Protein AF-A0A1I5ABM1-F1 (afdb_monomer_lite)

Foldseek 3Di:
DVVVVVVVVVVVVVVVVVCVVPPPPPPDPDPPDDDLVVVQVVLVVCCVPVQVVCCVPQNGADDDFDDDPVVVVVLVVQLVVVLVVVVQDAKDWDKDWDFDPVVVPRHIWIKIFIFGHDDDVVRPPDDTHTDPVRDIDTDTDADVVGDRSDPPCPPPPPPPPDD

Structure (mmCIF, N/CA/C/O backbone):
data_AF-A0A1I5ABM1-F1
#
_entry.id   AF-A0A1I5ABM1-F1
#
loop_
_atom_site.group_PDB
_atom_site.id
_atom_site.type_symbol
_atom_site.label_atom_id
_atom_site.label_alt_id
_atom_site.label_comp_id
_atom_site.label_asym_id
_atom_site.label_entity_id
_atom_site.label_seq_id
_atom_site.pdbx_PDB_ins_code
_atom_site.Cartn_x
_atom_site.Cartn_y
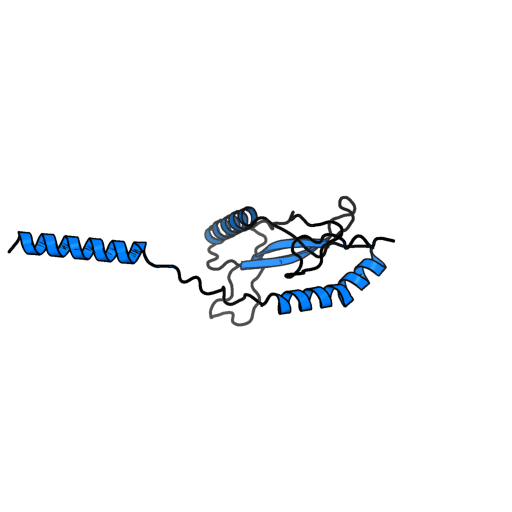_atom_site.Cartn_z
_atom_site.occupancy
_atom_site.B_iso_or_equiv
_atom_site.auth_seq_id
_atom_site.auth_comp_id
_atom_site.auth_asym_id
_atom_site.auth_atom_id
_atom_site.pdbx_PDB_model_num
ATOM 1 N N . MET A 1 1 ? -23.223 37.640 47.414 1.00 61.19 1 MET A N 1
ATOM 2 C CA . MET A 1 1 ? -22.656 36.268 47.327 1.00 61.19 1 MET A CA 1
ATOM 3 C C . MET A 1 1 ? -23.179 35.443 46.146 1.00 61.19 1 MET A C 1
ATOM 5 O O . MET A 1 1 ? -22.358 34.995 45.361 1.00 61.19 1 MET A O 1
ATOM 9 N N . LYS A 1 2 ? -24.499 35.264 45.950 1.00 57.44 2 LYS A N 1
ATOM 10 C CA . LYS A 1 2 ? -25.049 34.398 44.876 1.00 57.44 2 LYS A CA 1
ATOM 11 C C . LYS A 1 2 ? -24.647 34.790 43.438 1.00 57.44 2 LYS A C 1
ATOM 13 O O . LYS A 1 2 ? -24.420 33.905 42.622 1.00 57.44 2 LYS A O 1
ATOM 18 N N . ASN A 1 3 ? -24.506 36.084 43.137 1.00 60.12 3 ASN A N 1
ATOM 19 C CA . ASN A 1 3 ? -24.121 36.551 41.794 1.00 60.12 3 ASN A CA 1
ATOM 20 C C . ASN A 1 3 ? -22.628 36.334 41.491 1.00 60.12 3 ASN A C 1
ATOM 22 O O . ASN A 1 3 ? -22.285 36.004 40.363 1.00 60.12 3 ASN A O 1
ATOM 26 N N . HIS A 1 4 ? -21.752 36.415 42.499 1.00 60.97 4 HIS A N 1
ATOM 27 C CA . HIS A 1 4 ? -20.322 36.122 42.336 1.00 60.97 4 HIS A CA 1
ATOM 28 C C . HIS A 1 4 ? -20.064 34.639 42.049 1.00 60.97 4 HIS A C 1
ATOM 30 O O . HIS A 1 4 ? -19.219 34.317 41.222 1.00 60.97 4 HIS A O 1
ATOM 36 N N . LEU A 1 5 ? -20.838 33.738 42.664 1.00 60.00 5 LEU A N 1
ATOM 37 C CA . LEU A 1 5 ? -20.705 32.297 42.437 1.00 60.00 5 LEU A CA 1
ATOM 38 C C . LEU A 1 5 ? -21.164 31.879 41.024 1.00 60.00 5 LEU A C 1
ATOM 40 O O . LEU A 1 5 ? -20.565 30.993 40.423 1.00 60.00 5 LEU A O 1
ATOM 44 N N . LYS A 1 6 ? -22.179 32.556 40.461 1.00 61.88 6 LYS A N 1
ATOM 45 C CA . LYS A 1 6 ? -22.636 32.339 39.074 1.00 61.88 6 LYS A CA 1
ATOM 46 C C . LYS A 1 6 ? -21.627 32.835 38.034 1.00 61.88 6 LYS A C 1
ATOM 48 O O . LYS A 1 6 ? -21.390 32.145 37.050 1.00 61.88 6 LYS A O 1
ATOM 53 N N . ILE A 1 7 ? -21.027 34.006 38.264 1.00 65.81 7 ILE A N 1
ATOM 54 C CA . ILE A 1 7 ? -20.007 34.574 37.366 1.00 65.81 7 ILE A CA 1
ATOM 55 C C . ILE A 1 7 ? -18.745 33.700 37.370 1.00 65.81 7 ILE A C 1
ATOM 57 O O . ILE A 1 7 ? -18.193 33.423 36.310 1.00 65.81 7 ILE A O 1
ATOM 61 N N . LEU A 1 8 ? -18.33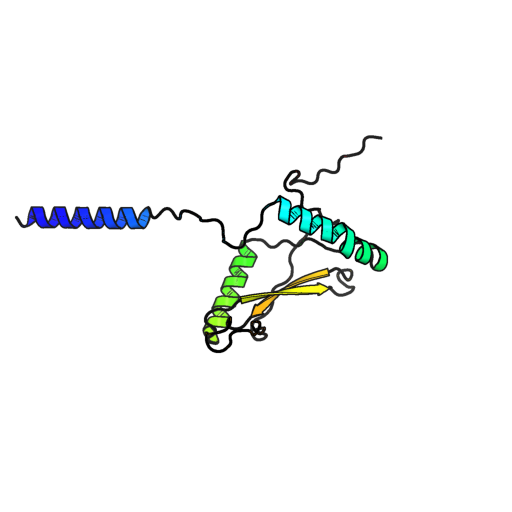9 33.194 38.541 1.00 65.31 8 LEU A N 1
ATOM 62 C CA . LEU A 1 8 ? -17.204 32.279 38.657 1.00 65.31 8 LEU A CA 1
ATOM 63 C C . LEU A 1 8 ? -17.466 30.946 37.935 1.00 65.31 8 LEU A C 1
ATOM 65 O O . LEU A 1 8 ? -16.600 30.465 37.214 1.00 65.31 8 LEU A O 1
ATOM 69 N N . GLY A 1 9 ? -18.672 30.380 38.064 1.00 68.19 9 GLY A N 1
ATOM 70 C CA . GLY A 1 9 ? -19.049 29.154 37.351 1.00 68.19 9 GLY A CA 1
ATOM 71 C C . GLY A 1 9 ? -19.055 29.309 35.825 1.00 68.19 9 GLY A C 1
ATOM 72 O O . GLY A 1 9 ? -18.588 28.417 35.122 1.00 68.19 9 GLY A O 1
ATOM 73 N N . LEU A 1 10 ? -19.522 30.452 35.310 1.00 72.25 10 LEU A N 1
ATOM 74 C CA . LEU A 1 10 ? -19.526 30.731 33.870 1.00 72.25 10 LEU A CA 1
ATOM 75 C C . LEU A 1 10 ? -18.099 30.870 33.313 1.00 72.25 10 LEU A C 1
ATOM 77 O O . LEU A 1 10 ? -17.809 30.310 32.261 1.00 72.25 10 LEU A O 1
ATOM 81 N N . LEU A 1 11 ? -17.202 31.534 34.052 1.00 72.25 11 LEU A N 1
ATOM 82 C CA . LEU A 1 11 ? -15.795 31.702 33.670 1.00 72.25 11 LEU A CA 1
ATOM 83 C C . LEU A 1 11 ? -15.052 30.354 33.584 1.00 72.25 11 LEU A C 1
ATOM 85 O O . LEU A 1 11 ? -14.268 30.130 32.664 1.00 72.25 11 LEU A O 1
ATOM 89 N N . VAL A 1 12 ? -15.320 29.434 34.516 1.00 74.75 12 VAL A N 1
ATOM 90 C CA . VAL A 1 12 ? -14.705 28.094 34.532 1.00 74.75 12 VAL A CA 1
ATOM 91 C C . VAL A 1 12 ? -15.168 27.257 33.335 1.00 74.75 12 VAL A C 1
ATOM 93 O O . VAL A 1 12 ? -14.351 26.592 32.703 1.00 74.75 12 VAL A O 1
ATOM 96 N N . ILE A 1 13 ? -16.455 27.328 32.975 1.00 76.00 13 ILE A N 1
ATOM 97 C CA . ILE A 1 13 ? -17.011 26.606 31.820 1.00 76.00 13 ILE A CA 1
ATOM 98 C C . ILE A 1 13 ? -16.452 27.156 30.503 1.00 76.00 13 ILE A C 1
ATOM 100 O O . ILE A 1 13 ? -16.095 26.373 29.625 1.00 76.00 13 ILE A O 1
ATOM 104 N N . THR A 1 14 ? -16.322 28.480 30.360 1.00 71.00 14 THR A N 1
ATOM 105 C CA . THR A 1 14 ? -15.743 29.073 29.146 1.00 71.00 14 THR A CA 1
ATOM 106 C C . THR A 1 14 ? -14.266 28.735 29.000 1.00 71.00 14 THR A C 1
ATOM 108 O O . THR A 1 14 ? -13.841 28.424 27.896 1.00 71.00 14 THR A O 1
ATOM 111 N N . VAL A 1 15 ? -13.494 28.720 30.093 1.00 73.81 15 VAL A N 1
ATOM 112 C CA . VAL A 1 15 ? -12.085 28.289 30.061 1.00 73.81 15 VAL A CA 1
ATOM 113 C C . VAL A 1 15 ? -11.980 26.803 29.704 1.00 73.81 15 VAL A C 1
ATOM 115 O O . VAL A 1 15 ? -11.189 26.455 28.837 1.00 73.81 15 VAL A O 1
ATOM 118 N N . ALA A 1 16 ? -12.819 25.936 30.282 1.00 72.50 16 ALA A N 1
ATOM 119 C CA . ALA A 1 16 ? -12.818 24.505 29.967 1.00 72.50 16 ALA A CA 1
ATOM 120 C C . ALA A 1 16 ? -13.205 24.216 28.505 1.00 72.50 16 ALA A C 1
ATOM 122 O O . ALA A 1 16 ? -12.552 23.403 27.856 1.00 72.50 16 ALA A O 1
ATOM 123 N N . LEU A 1 17 ? -14.214 24.910 27.963 1.00 70.75 17 LEU A N 1
ATOM 124 C CA . LEU A 1 17 ? -14.595 24.818 26.549 1.00 70.75 17 LEU A CA 1
ATOM 125 C C . LEU A 1 17 ? -13.492 25.355 25.633 1.00 70.75 17 LEU A C 1
ATOM 127 O O . LEU A 1 17 ? -13.205 24.739 24.615 1.00 70.75 17 LEU A O 1
ATOM 131 N N . PHE A 1 18 ? -12.834 26.454 26.007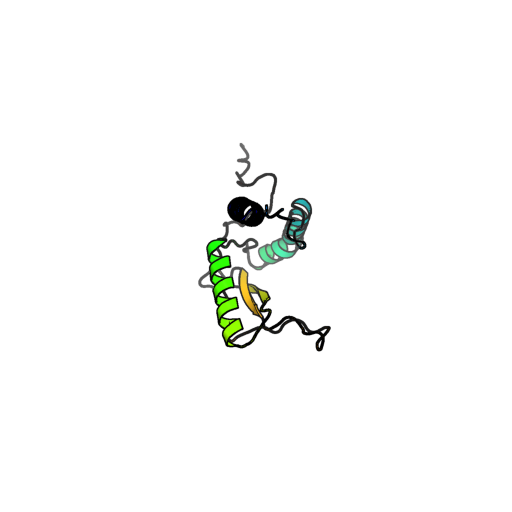 1.00 68.00 18 PHE A N 1
ATOM 132 C CA . PHE A 1 18 ? -11.729 27.023 25.236 1.00 68.00 18 PHE A CA 1
ATOM 133 C C . PHE A 1 18 ? -10.497 26.103 25.234 1.00 68.00 18 PHE A C 1
ATOM 135 O O . PHE A 1 18 ? -9.844 25.967 24.206 1.00 68.00 18 PHE A O 1
ATOM 142 N N . SER A 1 19 ? -10.205 25.411 26.342 1.00 64.75 19 SER A N 1
ATOM 143 C CA . SER A 1 19 ? -9.153 24.385 26.407 1.00 64.75 19 SER A CA 1
ATOM 144 C C . SER A 1 19 ? -9.505 23.112 25.633 1.00 64.75 19 SER A C 1
ATOM 146 O O . SER A 1 19 ? -8.611 22.473 25.089 1.00 64.75 19 SER A O 1
ATOM 148 N N . PHE A 1 20 ? -10.788 22.740 25.562 1.00 65.12 20 PHE A N 1
ATOM 149 C CA . PHE A 1 20 ? -11.244 21.603 24.755 1.00 65.12 20 PHE A CA 1
ATOM 150 C C . PHE A 1 20 ? -11.226 21.923 23.252 1.00 65.12 20 PHE A C 1
ATOM 152 O O . PHE A 1 20 ? -10.863 21.066 22.453 1.00 65.12 20 PHE A O 1
ATOM 159 N N . LEU A 1 21 ? -11.580 23.158 22.877 1.00 62.97 21 LEU A N 1
ATOM 160 C CA . LEU A 1 21 ? -11.561 23.653 21.496 1.00 62.97 21 LEU A CA 1
ATOM 161 C C . LEU A 1 21 ? -10.137 23.909 20.979 1.00 62.97 21 LEU A C 1
ATOM 163 O O . LEU A 1 21 ? -9.892 23.724 19.795 1.00 62.97 21 LEU A O 1
ATOM 167 N N . ASN A 1 22 ? -9.204 24.285 21.861 1.00 60.31 22 ASN A N 1
ATOM 168 C CA . ASN A 1 22 ? -7.796 24.534 21.528 1.00 60.31 22 ASN A CA 1
ATOM 169 C C . ASN A 1 22 ? -6.867 23.404 21.974 1.00 60.31 22 ASN A C 1
ATOM 171 O O . ASN A 1 22 ? -5.691 23.644 22.261 1.00 60.31 22 ASN A O 1
ATOM 175 N N . LYS A 1 23 ? -7.362 22.165 22.053 1.00 58.38 23 LYS A N 1
ATOM 176 C CA . LYS A 1 23 ? -6.452 21.025 22.071 1.00 58.38 23 LYS A CA 1
ATOM 177 C C . LYS A 1 23 ? -5.818 20.954 20.684 1.00 58.38 23 LYS A C 1
ATOM 179 O O . LYS A 1 23 ? -6.334 20.273 19.807 1.00 58.38 23 LYS A O 1
ATOM 184 N N . GLU A 1 24 ? -4.750 21.723 20.484 1.00 51.94 24 GLU A N 1
ATOM 185 C CA . GLU A 1 24 ? -3.877 21.566 19.332 1.00 51.94 24 GLU A CA 1
ATOM 186 C C . GLU A 1 24 ? -3.437 20.108 19.323 1.00 51.94 24 GLU A C 1
ATOM 188 O O . GLU A 1 24 ? -2.758 19.633 20.242 1.00 51.94 24 GLU A O 1
ATOM 193 N N . ASP A 1 25 ? -3.908 19.385 18.312 1.00 55.31 25 ASP A N 1
ATOM 194 C CA . ASP A 1 25 ? -3.403 18.069 17.991 1.00 55.31 25 ASP A CA 1
ATOM 195 C C . ASP A 1 25 ? -1.975 18.299 17.518 1.00 55.31 25 ASP A C 1
ATOM 197 O O . ASP A 1 25 ? -1.711 18.671 16.372 1.00 55.31 25 ASP A O 1
ATOM 201 N N . LYS A 1 26 ? -1.043 18.226 18.467 1.00 51.00 26 LYS A N 1
ATOM 202 C CA . LYS A 1 26 ? 0.379 18.212 18.183 1.00 51.00 26 LYS A CA 1
ATOM 203 C C . LYS A 1 26 ? 0.578 16.921 17.404 1.00 51.00 26 LYS A C 1
ATOM 205 O O . LYS A 1 26 ? 0.740 15.872 18.010 1.00 51.00 26 LYS A O 1
ATOM 210 N N . SER A 1 27 ? 0.432 17.010 16.083 1.00 54.28 27 SER A N 1
ATOM 211 C CA . SER A 1 27 ? 0.516 15.897 15.147 1.00 54.28 27 SER A CA 1
ATOM 212 C C . SER A 1 27 ? 1.902 15.279 15.280 1.00 54.28 27 SER A C 1
ATOM 214 O O . SER A 1 27 ? 2.846 15.658 14.587 1.00 54.28 27 SER A O 1
ATOM 216 N N . GLU A 1 28 ? 2.044 14.356 16.222 1.00 73.50 28 GLU A N 1
ATOM 217 C CA . GLU A 1 28 ? 3.209 13.507 16.329 1.00 73.50 28 GLU A CA 1
ATOM 218 C C . GLU A 1 28 ? 3.203 12.627 15.082 1.00 73.50 28 GLU A C 1
ATOM 220 O O . GLU A 1 28 ? 2.209 11.963 14.778 1.00 73.50 28 GLU A O 1
ATOM 225 N N . LEU A 1 29 ? 4.295 12.691 14.314 1.00 78.69 29 LEU A N 1
ATOM 226 C CA . LEU A 1 29 ? 4.508 11.856 13.135 1.00 78.69 29 LEU A CA 1
ATOM 227 C C . LEU A 1 29 ? 4.075 10.413 13.441 1.00 78.69 29 LEU A C 1
ATOM 229 O O . LEU A 1 29 ? 4.473 9.881 14.486 1.00 78.69 29 LEU A O 1
ATOM 233 N N . PRO A 1 30 ? 3.286 9.759 12.566 1.00 87.12 30 PRO A N 1
ATOM 234 C CA . PRO A 1 30 ? 2.876 8.387 12.815 1.00 87.12 30 PRO A CA 1
ATOM 235 C C . PRO A 1 30 ? 4.106 7.510 13.059 1.00 87.12 30 PRO A C 1
ATOM 237 O O . PRO A 1 30 ? 5.044 7.501 12.270 1.00 87.12 30 PRO A O 1
ATOM 240 N N . SER A 1 31 ? 4.101 6.727 14.136 1.00 86.06 31 SER A N 1
ATOM 241 C CA . SER A 1 31 ? 5.294 6.012 14.624 1.00 86.06 31 SER A CA 1
ATOM 242 C C . SER A 1 31 ? 5.917 5.005 13.645 1.00 86.06 31 SER A C 1
ATOM 244 O O . SER A 1 31 ? 7.001 4.489 13.902 1.00 86.06 31 SER A O 1
ATOM 246 N N . LYS A 1 32 ? 5.232 4.700 12.538 1.00 87.50 32 LYS A N 1
ATOM 247 C CA . LYS A 1 32 ? 5.669 3.766 11.492 1.00 87.50 32 LYS A CA 1
ATOM 248 C C . LYS A 1 32 ? 6.097 4.452 10.186 1.00 87.50 32 LYS A C 1
ATOM 250 O O . LYS A 1 32 ? 6.260 3.760 9.185 1.00 87.50 32 LYS A O 1
ATOM 255 N N . THR A 1 33 ? 6.253 5.776 10.160 1.00 91.12 33 THR A N 1
ATOM 256 C CA . THR A 1 33 ? 6.809 6.480 8.992 1.00 91.12 33 THR A CA 1
ATOM 257 C C . THR A 1 33 ? 8.311 6.228 8.852 1.00 91.12 33 THR A C 1
ATOM 259 O O . THR A 1 33 ? 9.022 6.150 9.853 1.00 91.12 33 THR A O 1
ATOM 262 N N . ILE A 1 34 ? 8.799 6.158 7.613 1.00 92.50 34 ILE A N 1
ATOM 263 C CA . ILE A 1 34 ? 10.230 6.120 7.267 1.00 92.50 34 ILE A CA 1
ATOM 264 C C . ILE A 1 34 ? 10.654 7.448 6.627 1.00 92.50 34 ILE A C 1
ATOM 266 O O . ILE A 1 34 ? 9.797 8.227 6.211 1.00 92.50 34 ILE A O 1
ATOM 270 N N . THR A 1 35 ? 11.961 7.714 6.543 1.00 93.31 35 THR A N 1
ATOM 271 C CA . THR A 1 35 ? 12.469 8.906 5.845 1.00 93.31 35 THR A CA 1
ATOM 272 C C . THR A 1 35 ? 12.354 8.755 4.326 1.00 93.31 35 THR A C 1
ATOM 274 O O . THR A 1 35 ? 12.250 7.641 3.802 1.00 93.31 35 THR A O 1
ATOM 277 N N . HIS A 1 36 ? 12.404 9.879 3.611 1.00 92.75 36 HIS A N 1
ATOM 278 C CA . HIS A 1 36 ? 12.387 9.895 2.149 1.00 92.75 36 HIS A CA 1
ATOM 279 C C . HIS A 1 36 ? 13.591 9.156 1.547 1.00 92.75 36 HIS A C 1
ATOM 281 O O . HIS A 1 36 ? 13.435 8.420 0.576 1.00 92.75 36 HIS A O 1
ATOM 287 N N . GLU A 1 37 ? 14.772 9.280 2.153 1.00 92.81 37 GLU A N 1
ATOM 288 C CA . GLU A 1 37 ? 15.996 8.596 1.725 1.00 92.81 37 GLU A CA 1
ATOM 289 C C . GLU A 1 37 ? 15.852 7.080 1.874 1.00 92.81 37 GLU A C 1
ATOM 291 O O . GLU A 1 37 ? 16.135 6.335 0.940 1.00 92.81 37 GLU A O 1
ATOM 296 N N . ALA A 1 38 ? 15.319 6.615 3.011 1.00 94.31 38 ALA A N 1
ATOM 297 C CA . ALA A 1 38 ? 15.074 5.194 3.230 1.00 94.31 38 ALA A CA 1
ATOM 298 C C . ALA A 1 38 ? 14.064 4.627 2.217 1.00 94.31 38 ALA A C 1
ATOM 300 O O . ALA A 1 38 ? 14.256 3.519 1.713 1.00 94.31 38 ALA A O 1
ATOM 301 N N . ALA A 1 39 ? 13.009 5.385 1.894 1.00 95.12 39 ALA A N 1
ATOM 302 C CA . ALA A 1 39 ? 12.036 5.004 0.871 1.00 95.12 39 ALA A CA 1
ATOM 303 C C . ALA A 1 39 ? 12.675 4.929 -0.527 1.00 95.12 39 ALA A C 1
ATOM 305 O O . ALA A 1 39 ? 12.469 3.941 -1.236 1.00 95.12 39 ALA A O 1
ATOM 306 N N . LYS A 1 40 ? 13.497 5.921 -0.893 1.00 94.69 40 LYS A N 1
ATOM 307 C CA . LYS A 1 40 ? 14.242 5.937 -2.156 1.00 94.69 40 LYS A CA 1
ATOM 308 C C . LYS A 1 40 ? 15.173 4.734 -2.279 1.00 94.69 40 LYS A C 1
ATOM 310 O O . LYS A 1 40 ? 15.063 3.995 -3.248 1.00 94.69 40 LYS A O 1
ATOM 315 N N . GLU A 1 41 ? 16.009 4.462 -1.278 1.00 96.38 41 GLU A N 1
ATOM 316 C CA . GLU A 1 41 ? 16.916 3.310 -1.320 1.00 96.38 41 GLU A CA 1
ATOM 317 C C . GLU A 1 41 ? 16.170 1.970 -1.429 1.00 96.38 41 GLU A C 1
ATOM 319 O O . GLU A 1 41 ? 16.645 1.032 -2.070 1.00 96.38 41 GLU A O 1
ATOM 324 N N . MET A 1 42 ? 15.007 1.838 -0.779 1.00 97.38 42 MET A N 1
ATOM 325 C CA . MET A 1 42 ? 14.167 0.645 -0.919 1.00 97.38 42 MET A CA 1
ATOM 326 C C . MET A 1 42 ? 13.641 0.489 -2.346 1.00 97.38 42 MET A C 1
ATOM 328 O O . MET A 1 42 ? 13.617 -0.633 -2.860 1.00 97.38 42 MET A O 1
ATOM 332 N N . GLN A 1 43 ? 13.239 1.592 -2.977 1.00 96.06 43 GLN A N 1
ATOM 333 C CA . GLN A 1 43 ? 12.727 1.596 -4.339 1.00 96.06 43 GLN A CA 1
ATOM 334 C C . GLN A 1 43 ? 13.841 1.329 -5.354 1.00 96.06 43 GLN A C 1
ATOM 336 O O . GLN A 1 43 ? 13.676 0.433 -6.177 1.00 96.06 43 GLN A O 1
ATOM 341 N N . ASP A 1 44 ? 14.995 1.985 -5.225 1.00 96.19 44 ASP A N 1
ATOM 342 C CA . ASP A 1 44 ? 16.181 1.746 -6.057 1.00 96.19 44 ASP A CA 1
ATOM 343 C C . ASP A 1 44 ? 16.582 0.262 -6.003 1.00 96.19 44 ASP A C 1
ATOM 345 O O . ASP A 1 44 ? 16.660 -0.407 -7.034 1.00 96.19 44 ASP A O 1
ATOM 349 N N . ARG A 1 45 ? 16.670 -0.322 -4.796 1.00 98.00 45 ARG A N 1
ATOM 350 C CA . ARG A 1 45 ? 16.948 -1.758 -4.632 1.00 98.00 45 ARG A CA 1
ATOM 351 C C . ARG A 1 45 ? 15.904 -2.645 -5.305 1.00 98.00 45 ARG A C 1
ATOM 353 O O . ARG A 1 45 ? 16.262 -3.690 -5.844 1.00 98.00 45 ARG A O 1
ATOM 360 N N . TYR A 1 46 ? 14.617 -2.293 -5.262 1.00 97.12 46 TYR A N 1
ATOM 361 C CA . TYR A 1 46 ? 13.582 -3.050 -5.974 1.00 97.12 46 TYR A CA 1
ATOM 362 C C . TYR A 1 46 ? 13.791 -2.980 -7.491 1.00 97.12 46 TYR A C 1
ATOM 364 O O . TYR A 1 46 ? 13.636 -3.993 -8.174 1.00 97.12 46 TYR A O 1
ATOM 372 N N . VAL A 1 47 ? 14.175 -1.814 -8.008 1.00 95.88 47 VAL A N 1
ATOM 373 C CA . VAL A 1 47 ? 14.390 -1.574 -9.438 1.00 95.88 47 VAL A CA 1
ATOM 374 C C . VAL A 1 47 ? 15.562 -2.382 -9.970 1.00 95.88 47 VAL A C 1
ATOM 376 O O . VAL A 1 47 ? 15.392 -3.157 -10.907 1.00 95.88 47 VAL A O 1
ATOM 379 N N . GLU A 1 48 ? 16.704 -2.274 -9.298 1.00 96.75 48 GLU A N 1
ATOM 380 C CA . GLU A 1 48 ? 17.971 -2.935 -9.638 1.00 96.75 48 GLU A CA 1
ATOM 381 C C . GLU A 1 48 ? 17.945 -4.458 -9.461 1.00 96.75 48 GLU A C 1
ATOM 383 O O . GLU A 1 48 ? 18.929 -5.139 -9.725 1.00 96.75 48 GLU A O 1
ATOM 388 N N . THR A 1 49 ? 16.857 -5.024 -8.929 1.00 96.88 49 THR A N 1
ATOM 389 C CA . THR A 1 49 ? 16.803 -6.466 -8.675 1.00 96.88 49 THR A CA 1
ATOM 390 C C . THR A 1 49 ? 15.512 -7.112 -9.147 1.00 96.88 49 THR A C 1
ATOM 392 O O . THR A 1 49 ? 15.547 -8.037 -9.949 1.00 96.88 49 THR A O 1
ATOM 395 N N . ARG A 1 50 ? 14.349 -6.676 -8.656 1.00 96.25 50 ARG A N 1
ATOM 396 C CA . ARG A 1 50 ? 13.061 -7.321 -8.954 1.00 96.25 50 ARG A CA 1
ATOM 397 C C . ARG A 1 50 ? 12.539 -6.826 -10.293 1.00 96.25 50 ARG A C 1
ATOM 399 O O . ARG A 1 50 ? 12.200 -7.641 -11.145 1.00 96.25 50 ARG A O 1
ATOM 406 N N . TYR A 1 51 ? 12.507 -5.509 -10.480 1.00 95.69 51 TYR A N 1
ATOM 407 C CA . TYR A 1 51 ? 11.969 -4.904 -11.693 1.00 95.69 51 TYR A CA 1
ATOM 408 C C . TYR A 1 51 ? 12.796 -5.254 -12.931 1.00 95.69 51 TYR A C 1
ATOM 410 O O . TYR A 1 51 ? 12.212 -5.563 -13.964 1.00 95.69 51 TYR A O 1
ATOM 418 N N . GLU A 1 52 ? 14.128 -5.262 -12.828 1.00 95.06 52 GLU A N 1
ATOM 419 C CA . GLU A 1 52 ? 15.010 -5.668 -13.929 1.00 95.06 52 GLU A CA 1
ATOM 420 C C . GLU A 1 52 ? 14.735 -7.112 -14.374 1.00 95.06 52 GLU A C 1
ATOM 422 O O . GLU A 1 52 ? 14.509 -7.365 -15.558 1.00 95.06 52 GLU A O 1
ATOM 427 N N . ILE A 1 53 ? 14.657 -8.055 -13.425 1.00 97.19 53 ILE A N 1
ATOM 428 C CA . ILE A 1 53 ? 14.351 -9.460 -13.724 1.00 97.19 53 ILE A CA 1
ATOM 429 C C . ILE A 1 53 ? 12.965 -9.584 -14.361 1.00 97.19 53 ILE A C 1
ATOM 431 O O . ILE A 1 53 ? 12.847 -10.193 -15.423 1.00 97.19 53 ILE A O 1
ATOM 435 N N . ILE A 1 54 ? 11.932 -8.987 -13.759 1.00 95.19 54 ILE A N 1
ATOM 436 C CA . ILE A 1 54 ? 10.561 -9.025 -14.293 1.00 95.19 54 ILE A CA 1
ATOM 437 C C . ILE A 1 54 ? 10.531 -8.447 -15.709 1.00 95.19 54 ILE A C 1
ATOM 439 O O . ILE A 1 54 ? 10.040 -9.104 -16.624 1.00 95.19 54 ILE A O 1
ATOM 443 N N . THR A 1 55 ? 11.139 -7.278 -15.910 1.00 93.88 55 THR A N 1
ATOM 444 C CA . THR A 1 55 ? 11.189 -6.604 -17.211 1.00 93.88 55 THR A CA 1
ATOM 445 C C . THR A 1 55 ? 11.895 -7.452 -18.262 1.00 93.88 55 THR A C 1
ATOM 447 O O . THR A 1 55 ? 11.418 -7.547 -19.390 1.00 93.88 55 THR A O 1
ATOM 450 N N . SER A 1 56 ? 12.990 -8.123 -17.894 1.00 95.56 56 SER A N 1
ATOM 451 C CA . SER A 1 56 ? 13.736 -8.991 -18.811 1.00 95.56 56 SER A CA 1
ATOM 452 C C . SER A 1 56 ? 12.948 -10.221 -19.279 1.00 95.56 56 SER A C 1
ATOM 454 O O . SER A 1 56 ? 13.205 -10.720 -20.372 1.00 95.56 56 SER A O 1
ATOM 456 N N . GLN A 1 57 ? 12.011 -10.722 -18.463 1.00 96.00 57 GLN A N 1
ATOM 457 C CA . GLN A 1 57 ? 11.282 -11.966 -18.735 1.00 96.00 57 GLN A CA 1
ATOM 458 C C . GLN A 1 57 ? 9.865 -11.726 -19.269 1.00 96.00 57 GLN A C 1
ATOM 460 O O . GLN A 1 57 ? 9.390 -12.489 -20.104 1.00 96.00 57 GLN A O 1
ATOM 465 N N . LEU A 1 58 ? 9.186 -10.685 -18.781 1.00 92.38 58 LEU A N 1
ATOM 466 C CA . LEU A 1 58 ? 7.764 -10.412 -19.027 1.00 92.38 58 LEU A CA 1
ATOM 467 C C . LEU A 1 58 ? 7.525 -9.059 -19.727 1.00 92.38 58 LEU A C 1
ATOM 469 O O . LEU A 1 58 ? 6.384 -8.710 -20.037 1.00 92.38 58 LEU A O 1
ATOM 473 N N . GLY A 1 59 ? 8.586 -8.288 -19.986 1.00 91.81 59 GLY A N 1
ATOM 474 C CA . GLY A 1 59 ? 8.491 -6.888 -20.398 1.00 91.81 59 GLY A CA 1
ATOM 475 C C . GLY A 1 59 ? 8.178 -5.949 -19.223 1.00 91.81 59 GLY A C 1
ATOM 476 O O . GLY A 1 59 ? 7.968 -6.415 -18.102 1.00 91.81 59 GLY A O 1
ATOM 477 N N . PRO A 1 60 ? 8.145 -4.621 -19.455 1.00 91.25 60 PRO A N 1
ATOM 478 C CA . PRO A 1 60 ? 7.927 -3.630 -18.401 1.00 91.25 60 PRO A CA 1
ATOM 479 C C . PRO A 1 60 ? 6.681 -3.940 -17.571 1.00 91.25 60 PRO A C 1
ATOM 481 O O . PRO A 1 60 ? 5.663 -4.368 -18.123 1.00 91.25 60 PRO A O 1
ATOM 484 N N . ASP A 1 61 ? 6.744 -3.700 -16.266 1.00 93.44 61 ASP A N 1
ATOM 485 C CA . ASP A 1 61 ? 5.661 -4.006 -15.328 1.00 93.44 61 ASP A CA 1
ATOM 486 C C . ASP A 1 61 ? 5.309 -2.798 -14.449 1.00 93.44 61 ASP A C 1
ATOM 488 O O . ASP A 1 61 ? 6.017 -1.797 -14.424 1.00 93.44 61 ASP A O 1
ATOM 492 N N . THR A 1 62 ? 4.197 -2.847 -13.728 1.00 92.62 62 THR A N 1
ATOM 493 C CA . THR A 1 62 ? 3.855 -1.813 -12.742 1.00 92.62 62 THR A CA 1
ATOM 494 C C . THR A 1 62 ? 4.679 -1.991 -11.468 1.00 92.62 62 THR A C 1
ATOM 496 O O . THR A 1 62 ? 4.840 -3.111 -10.982 1.00 92.62 62 THR A O 1
ATOM 499 N N . ARG A 1 63 ? 5.146 -0.888 -10.880 1.00 92.69 63 ARG A N 1
ATOM 500 C CA . ARG A 1 63 ? 5.903 -0.876 -9.608 1.00 92.69 63 ARG A CA 1
ATOM 501 C C . ARG A 1 63 ? 5.498 0.256 -8.661 1.00 92.69 63 ARG A C 1
ATOM 503 O O . ARG A 1 63 ? 6.088 0.401 -7.596 1.00 92.69 63 ARG A O 1
ATOM 510 N N . GLU A 1 64 ? 4.519 1.059 -9.054 1.00 91.81 64 GLU A N 1
ATOM 511 C CA . GLU A 1 64 ? 3.912 2.096 -8.231 1.00 91.81 64 GLU A CA 1
ATOM 512 C C . GLU A 1 64 ? 2.396 2.034 -8.411 1.00 91.81 64 GLU A C 1
ATOM 514 O O . GLU A 1 64 ? 1.904 1.548 -9.430 1.00 91.81 64 GLU A O 1
ATOM 519 N N . PHE A 1 65 ? 1.677 2.415 -7.362 1.00 92.62 65 PHE A N 1
ATOM 520 C CA . PHE A 1 65 ? 0.230 2.303 -7.306 1.00 92.62 65 PHE A CA 1
ATOM 521 C C . PHE A 1 65 ? -0.313 3.446 -6.458 1.00 92.62 65 PHE A C 1
ATOM 523 O O . PHE A 1 65 ? 0.179 3.713 -5.359 1.00 92.62 65 PHE A O 1
ATOM 530 N N . TYR A 1 66 ? -1.357 4.083 -6.960 1.00 93.00 66 TYR A N 1
ATOM 531 C CA . TYR A 1 66 ? -1.995 5.242 -6.373 1.00 93.00 66 TYR A CA 1
ATOM 532 C C . TYR A 1 66 ? -3.455 4.943 -6.037 1.00 93.00 66 TYR A C 1
ATOM 534 O O . TYR A 1 66 ? -4.208 4.416 -6.858 1.00 93.00 66 TYR A O 1
ATOM 542 N N . TRP A 1 67 ? -3.860 5.369 -4.844 1.00 93.81 67 TRP A N 1
ATOM 543 C CA . TRP A 1 67 ? -5.255 5.575 -4.469 1.00 93.81 67 TRP A CA 1
ATOM 544 C C . TRP A 1 67 ? -5.394 6.981 -3.915 1.00 93.81 67 TRP A C 1
ATOM 546 O O . TRP A 1 67 ? -4.475 7.494 -3.267 1.00 93.81 67 TRP A O 1
ATOM 556 N N . SER A 1 68 ? -6.560 7.585 -4.126 1.00 95.31 68 SER A N 1
ATOM 557 C CA . SER A 1 68 ? -6.886 8.815 -3.422 1.00 95.31 68 SER A CA 1
ATOM 558 C C . SER A 1 68 ? -7.029 8.530 -1.921 1.00 95.31 68 SER A C 1
ATOM 560 O O . SER A 1 68 ? -7.386 7.422 -1.504 1.00 95.31 68 SER A O 1
ATOM 562 N N . LEU A 1 69 ? -6.755 9.539 -1.090 1.00 96.00 69 LEU A N 1
ATOM 563 C CA . LEU A 1 69 ? -7.007 9.427 0.347 1.00 96.00 69 LEU A CA 1
ATOM 564 C C . LEU A 1 69 ? -8.495 9.165 0.619 1.00 96.00 69 LEU A C 1
ATOM 566 O O . LEU A 1 69 ? -8.815 8.363 1.488 1.00 96.00 69 LEU A O 1
ATOM 570 N N . GLU A 1 70 ? -9.381 9.775 -0.169 1.00 96.25 70 GLU A N 1
ATOM 571 C CA . GLU A 1 70 ? -10.826 9.579 -0.069 1.00 96.25 70 GLU A CA 1
ATOM 572 C C . GLU A 1 70 ? -11.223 8.110 -0.292 1.00 96.25 70 GLU A C 1
ATOM 574 O O . GLU A 1 70 ? -11.939 7.545 0.534 1.00 96.25 70 GLU A O 1
ATOM 579 N N . ASP A 1 71 ? -10.714 7.455 -1.340 1.00 96.00 71 ASP A N 1
ATOM 580 C CA . ASP A 1 71 ? -11.001 6.036 -1.603 1.00 96.00 71 ASP A CA 1
ATOM 581 C C . ASP A 1 71 ? -10.504 5.143 -0.458 1.00 96.00 71 ASP A C 1
ATOM 583 O O . ASP A 1 71 ? -11.206 4.231 -0.006 1.00 96.00 71 ASP A O 1
ATOM 587 N N . LEU A 1 72 ? -9.300 5.427 0.055 1.00 97.38 72 LEU A N 1
ATOM 588 C CA . LEU A 1 72 ? -8.735 4.705 1.194 1.00 97.38 72 LEU A CA 1
ATOM 589 C C . LEU A 1 72 ? -9.598 4.895 2.446 1.00 97.38 72 LEU A C 1
ATOM 591 O O . LEU A 1 72 ? -9.917 3.919 3.123 1.00 97.38 72 LEU A O 1
ATOM 595 N N . GLU A 1 73 ? -10.014 6.119 2.757 1.00 97.56 73 GLU A N 1
ATOM 596 C CA . GLU A 1 73 ? -10.862 6.420 3.911 1.00 97.56 73 GLU A CA 1
ATOM 597 C C . GLU A 1 73 ? -12.232 5.744 3.810 1.00 97.56 73 GLU A C 1
ATOM 599 O O . GLU A 1 73 ? -12.679 5.113 4.776 1.00 97.56 73 GLU A O 1
ATOM 604 N N . GLN A 1 74 ? -12.873 5.809 2.639 1.00 97.81 74 GLN A N 1
ATOM 605 C CA . GLN A 1 74 ? -14.151 5.147 2.380 1.00 97.81 74 GLN A CA 1
ATOM 606 C C . GLN A 1 74 ? -14.035 3.628 2.554 1.00 97.81 74 GLN A C 1
ATOM 608 O O . GLN A 1 74 ? -14.860 3.013 3.241 1.00 97.81 74 GLN A O 1
ATOM 613 N N . TYR A 1 75 ? -12.984 3.014 2.006 1.00 98.19 75 TYR A N 1
ATOM 614 C CA . TYR A 1 75 ? -12.762 1.579 2.148 1.00 98.19 75 TYR A CA 1
ATOM 615 C C . TYR A 1 75 ? -12.455 1.173 3.594 1.00 98.19 75 TYR A C 1
ATOM 617 O O . TYR A 1 75 ? -13.030 0.213 4.109 1.00 98.19 75 TYR A O 1
ATOM 625 N N . LEU A 1 76 ? -11.616 1.932 4.304 1.00 98.00 76 LEU A N 1
ATOM 626 C CA . LEU A 1 76 ? -11.334 1.684 5.719 1.00 98.00 76 LEU A CA 1
ATOM 627 C C . LEU A 1 76 ? -12.593 1.833 6.587 1.00 98.00 76 LEU A C 1
ATOM 629 O O . LEU A 1 76 ? -12.772 1.071 7.542 1.00 98.00 76 LEU A O 1
ATOM 633 N N . ALA A 1 77 ? -13.486 2.774 6.265 1.00 98.25 77 ALA A N 1
ATOM 634 C CA . ALA A 1 77 ? -14.776 2.916 6.936 1.00 98.25 77 ALA A CA 1
ATOM 635 C C . ALA A 1 77 ? -15.692 1.708 6.676 1.00 98.25 77 ALA A C 1
ATOM 637 O O . ALA A 1 77 ? -16.292 1.183 7.619 1.00 98.25 77 ALA A O 1
ATOM 638 N N . TYR A 1 78 ? -15.751 1.223 5.431 1.00 98.38 78 TYR A N 1
ATOM 639 C CA . TYR A 1 78 ? -16.459 -0.007 5.069 1.00 98.38 78 TYR A CA 1
ATOM 640 C C . TYR A 1 78 ? -15.931 -1.217 5.855 1.00 98.38 78 TYR A C 1
ATOM 642 O O . TYR A 1 78 ? -16.710 -1.893 6.532 1.00 98.38 78 TYR A O 1
ATOM 650 N N . VAL A 1 79 ? -14.612 -1.439 5.870 1.00 98.19 79 VAL A N 1
ATOM 651 C CA . VAL A 1 79 ? -13.985 -2.553 6.600 1.00 98.19 79 VAL A CA 1
ATOM 652 C C . VAL A 1 79 ? -14.289 -2.490 8.094 1.00 98.19 79 VAL A C 1
ATOM 654 O O . VAL A 1 79 ? -14.673 -3.503 8.681 1.00 98.19 79 VAL A O 1
ATOM 657 N N . LYS A 1 80 ? -14.173 -1.311 8.720 1.00 97.25 80 LYS A N 1
ATOM 658 C CA . LYS A 1 80 ? -14.511 -1.123 10.142 1.00 97.25 80 LYS A CA 1
ATOM 659 C C . LYS A 1 80 ? -15.975 -1.463 10.417 1.00 97.25 80 LYS A C 1
ATOM 661 O O . LYS A 1 80 ? -16.256 -2.196 11.363 1.00 97.25 80 LYS A O 1
ATOM 666 N N . LYS A 1 81 ? -16.897 -0.969 9.587 1.00 98.06 81 LYS A N 1
ATOM 667 C CA . LYS A 1 81 ? -18.339 -1.205 9.737 1.00 98.06 81 LYS A CA 1
ATOM 668 C C . LYS A 1 81 ? -18.693 -2.688 9.628 1.00 98.06 81 LYS A C 1
ATOM 670 O O . LYS A 1 81 ? -19.432 -3.191 10.469 1.00 98.06 81 LYS A O 1
ATOM 675 N N . GLU A 1 82 ? -18.180 -3.395 8.623 1.00 98.00 82 GLU A N 1
ATOM 676 C CA . GLU A 1 82 ? -18.467 -4.827 8.458 1.00 98.00 82 GLU A CA 1
ATOM 677 C C . GLU A 1 82 ? -17.800 -5.675 9.549 1.00 98.00 82 GLU A C 1
ATOM 679 O O . GLU A 1 82 ? -18.424 -6.587 10.087 1.00 98.00 82 GLU A O 1
ATOM 684 N N . SER A 1 83 ? -16.585 -5.317 9.968 1.00 95.88 83 SER A N 1
ATOM 685 C CA . SER A 1 83 ? -15.884 -5.983 11.075 1.00 95.88 83 SER A CA 1
ATOM 686 C C . SER A 1 83 ? -16.646 -5.858 12.399 1.00 95.88 83 SER A C 1
ATOM 688 O O . SER A 1 83 ? -16.799 -6.842 13.123 1.00 95.88 83 SER A O 1
ATOM 690 N N . GLN A 1 84 ? -17.211 -4.680 12.687 1.00 95.12 84 GLN A N 1
ATOM 691 C CA . GLN A 1 84 ? -18.031 -4.458 13.882 1.00 95.12 84 GLN A CA 1
ATOM 692 C C . GLN A 1 84 ? -19.268 -5.361 13.920 1.00 95.12 84 GLN A C 1
ATOM 694 O O . GLN A 1 84 ? -19.577 -5.916 14.974 1.00 95.12 84 GLN A O 1
ATOM 699 N N . LYS A 1 85 ? -19.947 -5.567 12.782 1.00 96.56 85 LYS A N 1
ATOM 700 C CA . LYS A 1 85 ? -21.092 -6.496 12.694 1.00 96.56 85 LYS A CA 1
ATOM 701 C C . LYS A 1 85 ? -20.705 -7.938 13.032 1.00 96.56 85 LYS A C 1
ATOM 703 O O . LYS A 1 85 ? -21.549 -8.700 13.489 1.00 96.56 85 LYS A O 1
ATOM 708 N N . GLN A 1 86 ? -19.443 -8.298 12.812 1.00 94.50 86 GLN A N 1
ATOM 709 C CA . GLN A 1 86 ? -18.889 -9.625 13.080 1.00 94.50 86 GLN A CA 1
ATOM 710 C C . GLN A 1 86 ? -18.252 -9.743 14.477 1.00 94.50 86 GLN A C 1
ATOM 712 O O . GLN A 1 86 ? -17.721 -10.796 14.820 1.00 94.50 86 GLN A O 1
ATOM 717 N N . GLY A 1 87 ? -18.272 -8.679 15.288 1.00 91.56 87 GLY A N 1
ATOM 718 C CA . GLY A 1 87 ? -17.639 -8.660 16.611 1.00 91.56 87 GLY A CA 1
ATOM 719 C C . GLY A 1 87 ? -16.108 -8.558 16.593 1.00 91.56 87 GLY A C 1
ATOM 720 O O . GLY A 1 87 ? -15.484 -8.743 17.636 1.00 91.56 87 GLY A O 1
ATOM 721 N N . VAL A 1 88 ? -15.509 -8.245 15.440 1.00 90.75 88 VAL A N 1
ATOM 722 C CA . VAL A 1 88 ? -14.066 -8.014 15.265 1.00 90.75 88 VAL A CA 1
ATOM 723 C C . VAL A 1 88 ? -13.738 -6.602 15.766 1.00 90.75 88 VAL A C 1
ATOM 725 O O . VAL A 1 88 ? -14.240 -5.612 15.229 1.00 90.75 88 VAL A O 1
ATOM 728 N N . LYS A 1 89 ? -12.933 -6.500 16.828 1.00 86.75 89 LYS A N 1
ATOM 729 C CA . LYS A 1 89 ? -12.642 -5.243 17.545 1.00 86.75 89 LYS A CA 1
ATOM 730 C C . LYS A 1 89 ? -11.547 -4.400 16.888 1.00 86.75 89 LYS A C 1
ATOM 732 O O . LYS A 1 89 ? -11.647 -3.178 16.860 1.00 86.75 89 LYS A O 1
ATOM 737 N N . ASN A 1 90 ? -10.513 -5.054 16.379 1.00 88.81 90 ASN A N 1
ATOM 738 C CA . ASN A 1 90 ? -9.282 -4.498 15.833 1.00 88.81 90 ASN A CA 1
ATOM 739 C C . ASN A 1 90 ? -9.000 -5.110 14.448 1.00 88.81 90 ASN A C 1
ATOM 741 O O . ASN A 1 90 ? -8.025 -5.856 14.298 1.00 88.81 90 ASN A O 1
ATOM 745 N N . PRO A 1 91 ? -9.840 -4.834 13.431 1.00 93.56 91 PRO A N 1
ATOM 746 C CA . PRO A 1 91 ? -9.565 -5.293 12.079 1.00 93.56 91 PRO A CA 1
ATOM 747 C C . PRO A 1 91 ? -8.300 -4.631 11.530 1.00 93.56 91 PRO A C 1
ATOM 749 O O . PRO A 1 91 ? -7.980 -3.484 11.851 1.00 93.56 91 PRO A O 1
ATOM 752 N N . GLY A 1 92 ? -7.596 -5.356 10.670 1.00 94.19 92 GLY A N 1
ATOM 753 C CA . GLY A 1 92 ? -6.429 -4.868 9.947 1.00 94.19 92 GLY A CA 1
ATOM 754 C C . GLY A 1 92 ? -6.632 -4.930 8.438 1.00 94.19 92 GLY A C 1
ATOM 755 O O . GLY A 1 92 ? -7.665 -5.383 7.943 1.00 94.19 92 GLY A O 1
ATOM 756 N N . ILE A 1 93 ? -5.613 -4.480 7.710 1.00 96.19 93 ILE A N 1
ATOM 757 C CA . ILE A 1 93 ? -5.525 -4.594 6.257 1.00 96.19 93 ILE A CA 1
ATOM 758 C C . ILE A 1 93 ? -4.230 -5.322 5.915 1.00 96.19 93 ILE A C 1
ATOM 760 O O . ILE A 1 93 ? -3.151 -4.949 6.378 1.00 96.19 93 ILE A O 1
ATOM 764 N N . ARG A 1 94 ? -4.340 -6.356 5.087 1.00 95.56 94 ARG A N 1
ATOM 765 C CA . ARG A 1 94 ? -3.225 -7.047 4.450 1.00 95.56 94 ARG A CA 1
ATOM 766 C C . ARG A 1 94 ? -3.186 -6.664 2.980 1.00 95.56 94 ARG A C 1
ATOM 768 O O . ARG A 1 94 ? -4.214 -6.683 2.316 1.00 95.56 94 ARG A O 1
ATOM 775 N N . ILE A 1 95 ? -2.002 -6.364 2.469 1.00 96.62 95 ILE A N 1
ATOM 776 C CA . ILE A 1 95 ? -1.804 -6.055 1.053 1.00 96.62 95 ILE A CA 1
ATOM 777 C C . ILE A 1 95 ? -1.211 -7.283 0.370 1.00 96.62 95 ILE A C 1
ATOM 779 O O . ILE A 1 95 ? -0.240 -7.858 0.861 1.00 96.62 95 ILE A O 1
ATOM 783 N N . TYR A 1 96 ? -1.809 -7.680 -0.747 1.00 97.06 96 TYR A N 1
ATOM 784 C CA . TYR A 1 96 ? -1.316 -8.745 -1.611 1.00 97.06 96 TYR A CA 1
ATOM 785 C C . TYR A 1 96 ? -0.842 -8.165 -2.934 1.00 97.06 96 TYR A C 1
ATOM 787 O O . TYR A 1 96 ? -1.500 -7.283 -3.479 1.00 97.06 96 TYR A O 1
ATOM 795 N N . LEU A 1 97 ? 0.252 -8.711 -3.462 1.00 96.06 97 LEU A N 1
ATOM 796 C CA . LEU A 1 97 ? 0.588 -8.582 -4.875 1.00 96.06 97 LEU A CA 1
ATOM 797 C C . LEU A 1 97 ? -0.252 -9.589 -5.668 1.00 96.06 97 LEU A C 1
ATOM 799 O O . LEU A 1 97 ? -0.401 -10.741 -5.257 1.00 96.06 97 LEU A O 1
ATOM 803 N N . GLY A 1 98 ? -0.792 -9.150 -6.794 1.00 94.81 98 GLY A N 1
ATOM 804 C CA . GLY A 1 98 ? -1.471 -9.978 -7.783 1.00 94.81 98 GLY A CA 1
ATOM 805 C C . GLY A 1 98 ? -1.051 -9.571 -9.189 1.00 94.81 98 GLY A C 1
ATOM 806 O O . GLY A 1 98 ? -0.223 -8.682 -9.355 1.00 94.81 98 GLY A O 1
ATOM 807 N N . ALA A 1 99 ? -1.649 -10.192 -10.197 1.00 94.56 99 ALA A N 1
ATOM 808 C CA . ALA A 1 99 ? -1.530 -9.771 -11.587 1.00 94.56 99 ALA A CA 1
ATOM 809 C C . ALA A 1 99 ? -2.922 -9.778 -12.215 1.00 94.56 99 ALA A C 1
ATOM 811 O O . ALA A 1 99 ? -3.750 -10.631 -11.877 1.00 94.56 99 ALA A O 1
ATOM 812 N N . TYR A 1 100 ? -3.201 -8.818 -13.092 1.00 93.19 100 TYR A N 1
ATOM 813 C CA . TYR A 1 100 ? -4.401 -8.897 -13.915 1.00 93.19 100 TYR A CA 1
ATOM 814 C C . TYR A 1 100 ? -4.263 -9.992 -14.979 1.00 93.19 100 TYR A C 1
ATOM 816 O O . TYR A 1 100 ? -3.161 -10.469 -15.244 1.00 93.19 100 TYR A O 1
ATOM 824 N N . GLY A 1 101 ? -5.375 -10.392 -15.598 1.00 93.25 101 GLY A N 1
ATOM 825 C CA . GLY A 1 101 ? -5.316 -11.265 -16.762 1.00 93.25 101 GLY A CA 1
ATOM 826 C C . GLY A 1 101 ? -4.809 -10.532 -18.007 1.00 93.25 101 GLY A C 1
ATOM 827 O O . GLY A 1 101 ? -4.517 -9.328 -18.000 1.00 93.25 101 GLY A O 1
ATOM 828 N N . GLU A 1 102 ? -4.717 -11.275 -19.106 1.00 90.88 102 GLU A N 1
ATOM 829 C CA . GLU A 1 102 ? -4.266 -10.768 -20.407 1.00 90.88 102 GLU A CA 1
ATOM 830 C C . GLU A 1 102 ? -5.107 -9.581 -20.906 1.00 90.88 102 GLU A C 1
ATOM 832 O O . GLU A 1 102 ? -4.596 -8.698 -21.591 1.00 90.88 102 GLU A O 1
ATOM 837 N N . GLU A 1 103 ? -6.377 -9.483 -20.500 1.00 90.12 103 GLU A N 1
ATOM 838 C CA . GLU A 1 103 ? -7.270 -8.372 -20.846 1.00 90.12 103 GLU A CA 1
ATOM 839 C C . GLU A 1 103 ? -6.804 -7.009 -20.312 1.00 90.12 103 GLU A C 1
ATOM 841 O O . GLU A 1 103 ? -7.245 -5.968 -20.799 1.00 90.12 103 GLU A O 1
ATOM 846 N N . LYS A 1 104 ? -5.897 -7.005 -19.330 1.00 83.31 104 LYS A N 1
ATOM 847 C CA . LYS A 1 104 ? -5.215 -5.810 -18.811 1.00 83.31 104 LYS A CA 1
ATOM 848 C C . LYS A 1 104 ? -3.691 -5.946 -18.897 1.00 83.31 104 LYS A C 1
ATOM 850 O O . LYS A 1 104 ? -2.960 -5.332 -18.121 1.00 83.31 104 LYS A O 1
ATOM 855 N N . GLY A 1 105 ? -3.208 -6.753 -19.841 1.00 87.31 105 GLY A N 1
ATOM 856 C CA . GLY A 1 105 ? -1.790 -6.881 -20.170 1.00 87.31 105 GLY A CA 1
ATOM 857 C C . GLY A 1 105 ? -0.949 -7.648 -19.152 1.00 87.31 105 GLY A C 1
ATOM 858 O O . GLY A 1 105 ? 0.266 -7.443 -19.124 1.00 87.31 105 GLY A O 1
ATOM 859 N N . GLY A 1 106 ? -1.569 -8.472 -18.297 1.00 91.25 106 GLY A N 1
ATOM 860 C CA . GLY A 1 106 ? -0.845 -9.350 -17.371 1.00 91.25 106 GLY A CA 1
ATOM 861 C C . GLY A 1 106 ? -0.058 -8.620 -16.278 1.00 91.25 106 GLY A C 1
ATOM 862 O O . GLY A 1 106 ? 0.804 -9.220 -15.641 1.00 91.25 106 GLY A O 1
ATOM 863 N N . LYS A 1 107 ? -0.292 -7.314 -16.099 1.00 92.19 107 LYS A N 1
ATOM 864 C CA . LYS A 1 107 ? 0.533 -6.464 -15.234 1.00 92.19 107 LYS A CA 1
ATOM 865 C C . LYS A 1 107 ? 0.270 -6.725 -13.764 1.00 92.19 107 LYS A C 1
ATOM 867 O O . LYS A 1 107 ? -0.857 -7.055 -13.372 1.00 92.19 107 LYS A O 1
ATOM 872 N N . THR A 1 108 ? 1.317 -6.543 -12.965 1.00 94.12 108 THR A N 1
ATOM 873 C CA . THR A 1 108 ? 1.228 -6.608 -11.513 1.00 94.12 108 THR A CA 1
ATOM 874 C C . THR A 1 108 ? 0.168 -5.623 -11.011 1.00 94.12 108 THR A C 1
ATOM 876 O O . THR A 1 108 ? -0.183 -4.611 -11.614 1.00 94.12 108 THR A O 1
ATOM 879 N N . THR A 1 109 ? -0.434 -5.963 -9.891 1.00 94.94 109 THR A N 1
ATOM 880 C CA . THR A 1 109 ? -1.356 -5.108 -9.167 1.00 94.94 109 THR A CA 1
ATOM 881 C C . THR A 1 109 ? -1.217 -5.395 -7.683 1.00 94.94 109 THR A C 1
ATOM 883 O O . THR A 1 109 ? -0.575 -6.370 -7.282 1.00 94.94 109 THR A O 1
ATOM 886 N N . LEU A 1 110 ? -1.829 -4.565 -6.850 1.00 95.94 110 LEU A N 1
ATOM 887 C CA . LEU A 1 110 ? -1.989 -4.868 -5.442 1.00 95.94 110 LEU A CA 1
ATOM 888 C C . LEU A 1 110 ? -3.441 -4.693 -5.024 1.00 95.94 110 LEU A C 1
ATOM 890 O O . LEU A 1 110 ? -4.180 -3.894 -5.595 1.00 95.94 110 LEU A O 1
ATOM 894 N N . PHE A 1 111 ? -3.854 -5.460 -4.023 1.00 96.75 111 PHE A N 1
ATOM 895 C CA . PHE A 1 111 ? -5.182 -5.331 -3.442 1.00 96.75 111 PHE A CA 1
ATOM 896 C C . PHE A 1 111 ? -5.137 -5.415 -1.918 1.00 96.75 111 PHE A C 1
ATOM 898 O O . PHE A 1 111 ? -4.318 -6.123 -1.324 1.00 96.75 111 PHE A O 1
ATOM 905 N N . PHE A 1 112 ? -6.041 -4.673 -1.288 1.00 98.00 112 PHE A N 1
ATOM 906 C CA . PHE A 1 112 ? -6.189 -4.545 0.153 1.00 98.00 112 PHE A CA 1
ATOM 907 C C . PHE A 1 112 ? -7.228 -5.553 0.637 1.00 98.00 112 PHE A C 1
ATOM 909 O O . PHE A 1 112 ? -8.416 -5.403 0.366 1.00 98.00 112 PHE A O 1
ATOM 916 N N . SER A 1 113 ? -6.798 -6.565 1.380 1.00 97.50 113 SER A N 1
ATOM 917 C CA . SER A 1 113 ? -7.654 -7.582 1.985 1.00 97.50 113 SER A CA 1
ATOM 918 C C . SER A 1 113 ? -7.864 -7.292 3.475 1.00 97.50 113 SER A C 1
ATOM 920 O O . SER A 1 113 ? -6.881 -7.113 4.198 1.00 97.50 113 SER A O 1
ATOM 922 N N . PRO A 1 114 ? -9.102 -7.306 3.985 1.00 97.25 114 PRO A N 1
ATOM 923 C CA . PRO A 1 114 ? -9.367 -7.152 5.412 1.00 97.25 114 PRO A CA 1
ATOM 924 C C . PRO A 1 114 ? -8.829 -8.336 6.220 1.00 97.25 114 PRO A C 1
ATOM 926 O O . PRO A 1 114 ? -8.766 -9.464 5.723 1.00 97.25 114 PRO A O 1
ATOM 929 N N . THR A 1 115 ? -8.463 -8.099 7.479 1.00 95.00 115 THR A N 1
ATOM 930 C CA . THR A 1 115 ? -8.081 -9.147 8.435 1.00 95.00 115 THR A CA 1
ATOM 931 C C . THR A 1 115 ? -9.020 -9.161 9.634 1.00 95.00 115 THR A C 1
ATOM 933 O O . THR A 1 115 ? -9.592 -8.138 10.012 1.00 95.00 115 THR A O 1
ATOM 936 N N . LYS A 1 116 ? -9.149 -10.329 10.263 1.00 90.12 116 LYS A N 1
ATOM 937 C CA . LYS A 1 116 ? -9.746 -10.481 11.592 1.00 90.12 116 LYS A CA 1
ATOM 938 C C . LYS A 1 116 ? -8.808 -9.890 12.654 1.00 90.12 116 LYS A C 1
ATOM 940 O O . LYS A 1 116 ? -7.728 -9.389 12.323 1.00 90.12 116 LYS A O 1
ATOM 945 N N . ASP A 1 117 ? -9.246 -9.934 13.910 1.00 80.00 117 ASP A N 1
ATOM 946 C CA . ASP A 1 117 ? -8.568 -9.287 15.032 1.00 80.00 117 ASP A CA 1
ATOM 947 C C . ASP A 1 117 ? -7.077 -9.615 15.108 1.00 80.00 117 ASP A C 1
ATOM 949 O O . ASP A 1 117 ? -6.654 -10.770 15.006 1.00 80.00 117 ASP A O 1
ATOM 953 N N . VAL A 1 118 ? -6.285 -8.569 15.347 1.00 63.41 118 VAL A N 1
ATOM 954 C CA . VAL A 1 118 ? -4.907 -8.720 15.807 1.00 63.41 118 VAL A CA 1
ATOM 955 C C . VAL A 1 118 ? -4.958 -9.359 17.194 1.00 63.41 118 VAL A C 1
ATOM 957 O O . VAL A 1 118 ? -5.469 -8.745 18.127 1.00 63.41 11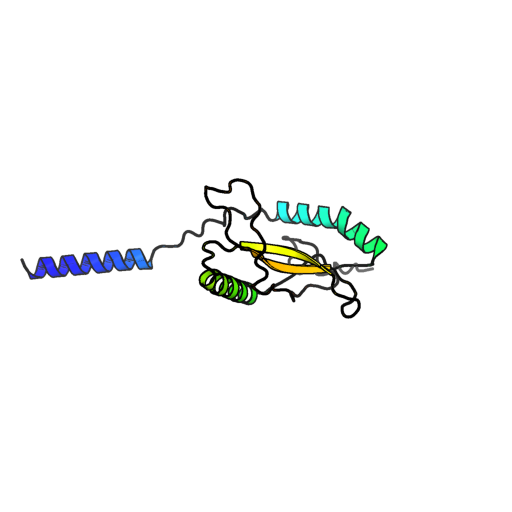8 VAL A O 1
ATOM 960 N N . ILE A 1 119 ? -4.477 -10.600 17.284 1.00 55.19 119 ILE A N 1
ATOM 961 C CA . ILE A 1 119 ? -3.965 -11.300 18.472 1.00 55.19 119 ILE A CA 1
ATOM 962 C C . ILE A 1 119 ? -4.353 -10.661 19.824 1.00 55.19 119 ILE A C 1
ATOM 964 O O . ILE A 1 119 ? -3.788 -9.646 20.238 1.00 55.19 119 ILE A O 1
ATOM 968 N N . SER A 1 120 ? -5.255 -11.310 20.564 1.00 55.06 120 SER A N 1
ATOM 969 C CA . SER A 1 120 ? -5.453 -11.051 21.996 1.00 55.06 120 SER A CA 1
ATOM 970 C C . SER A 1 120 ? -4.224 -11.501 22.804 1.00 55.06 120 SER A C 1
ATOM 972 O O . SER A 1 120 ? -3.356 -12.217 22.301 1.00 55.06 120 SER A O 1
ATOM 974 N N . ALA A 1 121 ? -4.155 -11.146 24.093 1.00 54.00 121 ALA A N 1
ATOM 975 C CA . ALA A 1 121 ? -3.104 -11.623 25.004 1.00 54.00 121 ALA A CA 1
ATOM 976 C C . ALA A 1 121 ? -2.962 -13.165 25.050 1.00 54.00 121 ALA A C 1
ATOM 978 O O . ALA A 1 121 ? -1.939 -13.661 25.521 1.00 54.00 121 ALA A O 1
ATOM 979 N N . GLU A 1 122 ? -3.958 -13.891 24.538 1.00 52.78 122 GLU A N 1
ATOM 980 C CA . GLU A 1 122 ? -4.064 -15.349 24.508 1.00 52.78 122 GLU A CA 1
ATOM 981 C C . GLU A 1 122 ? -3.378 -15.987 23.279 1.00 52.78 122 GLU A C 1
ATOM 983 O O . GLU A 1 122 ? -2.968 -17.136 23.371 1.00 52.78 122 GLU A O 1
ATOM 988 N N . ASN A 1 123 ? -3.143 -15.246 22.180 1.00 55.06 123 ASN A N 1
ATOM 989 C CA . ASN A 1 123 ? -2.587 -15.780 20.915 1.00 55.06 123 ASN A CA 1
ATOM 990 C C . ASN A 1 123 ? -1.253 -15.131 20.498 1.00 55.06 123 ASN A C 1
ATOM 992 O O . ASN A 1 123 ? -1.018 -14.866 19.315 1.00 55.06 123 ASN A O 1
ATOM 996 N N . LYS A 1 124 ? -0.378 -14.807 21.461 1.00 50.84 124 LYS A N 1
ATOM 997 C CA . LYS A 1 124 ? 0.943 -14.206 21.189 1.00 50.84 124 LYS A CA 1
ATOM 998 C C . LYS A 1 124 ? 1.732 -15.044 20.167 1.00 50.84 124 LYS A C 1
ATOM 1000 O O . LYS A 1 124 ? 2.313 -16.058 20.533 1.00 50.84 124 LYS A O 1
ATOM 1005 N N . GLY A 1 125 ? 1.794 -14.582 18.915 1.00 55.47 125 GLY A N 1
ATOM 1006 C CA . GLY A 1 125 ? 2.643 -15.157 17.863 1.00 55.47 125 GLY A CA 1
ATOM 1007 C C . GLY A 1 125 ? 1.963 -15.474 16.525 1.00 55.47 125 GLY A C 1
ATOM 1008 O O . GLY A 1 125 ? 2.675 -15.733 15.559 1.00 55.47 125 GLY A O 1
ATOM 1009 N N . GLU A 1 126 ? 0.632 -15.426 16.417 1.00 64.56 126 GLU A N 1
ATOM 1010 C CA . GLU A 1 126 ? -0.070 -15.812 15.179 1.00 64.56 126 GLU A CA 1
ATOM 1011 C C . GLU A 1 126 ? -0.440 -14.619 14.286 1.00 64.56 126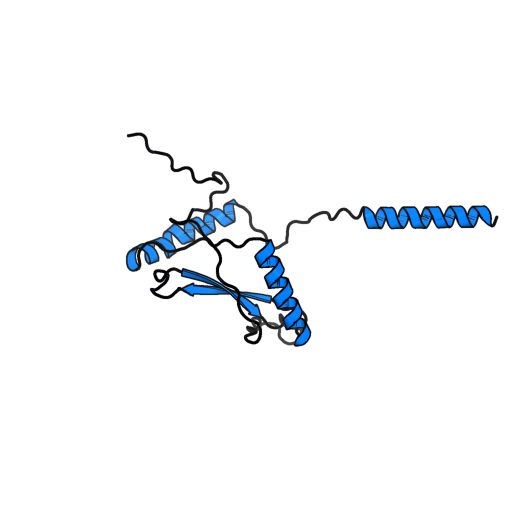 GLU A C 1
ATOM 1013 O O . GLU A 1 126 ? -1.165 -13.721 14.699 1.00 64.56 126 GLU A O 1
ATOM 1018 N N . ALA A 1 127 ? 0.011 -14.597 13.028 1.00 72.25 127 ALA A N 1
ATOM 1019 C CA . ALA A 1 127 ? -0.341 -13.522 12.097 1.00 72.25 127 ALA A CA 1
ATOM 1020 C C . ALA A 1 127 ? -1.878 -13.367 11.962 1.00 72.25 127 ALA A C 1
ATOM 1022 O O . ALA A 1 127 ? -2.568 -14.380 11.831 1.00 72.25 127 ALA A O 1
ATOM 1023 N N . PRO A 1 128 ? -2.431 -12.134 11.923 1.00 83.06 128 PRO A N 1
ATOM 1024 C CA . PRO A 1 128 ? -3.876 -11.925 11.795 1.00 83.06 128 PRO A CA 1
ATOM 1025 C C . PRO A 1 128 ? -4.451 -12.675 10.588 1.00 83.06 128 PRO A C 1
ATOM 1027 O O . PRO A 1 128 ? -3.911 -12.583 9.486 1.00 83.06 128 PRO A O 1
ATOM 1030 N N . LEU A 1 129 ? -5.535 -13.428 10.757 1.00 89.94 129 LEU A N 1
ATOM 1031 C CA . LEU A 1 129 ? -6.153 -14.156 9.644 1.00 89.94 129 LEU A CA 1
ATOM 1032 C C . LEU A 1 129 ? -6.853 -13.188 8.686 1.00 89.94 129 LEU A C 1
ATOM 1034 O O . LEU A 1 129 ? -7.408 -12.183 9.123 1.00 89.94 129 LEU A O 1
ATOM 1038 N N . ASN A 1 130 ? -6.889 -13.502 7.389 1.00 94.44 130 ASN A N 1
ATOM 1039 C CA . ASN A 1 130 ? -7.745 -12.755 6.465 1.00 94.44 130 ASN A CA 1
ATOM 1040 C C . ASN A 1 130 ? -9.217 -12.884 6.868 1.00 94.44 130 ASN A C 1
ATOM 1042 O O . ASN A 1 130 ? -9.654 -13.914 7.390 1.00 94.44 130 ASN A O 1
ATOM 1046 N N . ASN A 1 131 ? -9.984 -11.843 6.575 1.00 95.50 131 ASN A N 1
ATOM 1047 C CA . ASN A 1 131 ? -11.427 -11.851 6.672 1.00 95.50 131 ASN A CA 1
ATOM 1048 C C . ASN A 1 131 ? -12.033 -11.875 5.265 1.00 95.50 131 ASN A C 1
ATOM 1050 O O . ASN A 1 131 ? -12.221 -10.830 4.651 1.00 95.50 131 ASN A O 1
ATOM 1054 N N . TYR A 1 132 ? -12.314 -13.077 4.764 1.00 96.12 132 TYR A N 1
ATOM 1055 C CA . TYR A 1 132 ? -12.875 -13.279 3.425 1.00 96.12 132 TYR A CA 1
ATOM 1056 C C . TYR A 1 132 ? -14.374 -12.955 3.326 1.00 96.12 132 TYR A C 1
ATOM 1058 O O . TYR A 1 132 ? -14.910 -12.936 2.222 1.00 96.12 132 TYR A O 1
ATOM 1066 N N . ASP A 1 133 ? -15.035 -12.667 4.452 1.00 97.06 133 ASP A N 1
ATOM 1067 C CA . ASP A 1 133 ? -16.437 -12.229 4.486 1.00 97.06 133 ASP A CA 1
ATOM 1068 C C . ASP A 1 133 ? -16.581 -10.730 4.153 1.00 97.06 133 ASP A C 1
ATOM 1070 O O . ASP A 1 133 ? -17.692 -10.226 3.993 1.00 97.06 133 ASP A O 1
ATOM 1074 N N . ILE A 1 134 ? -15.462 -9.999 4.065 1.00 97.62 134 ILE A N 1
ATOM 1075 C CA . ILE A 1 134 ? -15.405 -8.588 3.676 1.00 97.62 134 ILE A CA 1
ATOM 1076 C C . ILE A 1 134 ? -14.625 -8.491 2.363 1.00 97.62 134 ILE A C 1
ATOM 1078 O O . ILE A 1 134 ? -13.528 -9.038 2.240 1.00 97.62 134 ILE A O 1
ATOM 1082 N N . LEU A 1 135 ? -15.195 -7.801 1.374 1.00 98.12 135 LEU A N 1
ATOM 1083 C CA . LEU A 1 135 ? -14.614 -7.735 0.035 1.00 98.12 135 LEU A CA 1
ATOM 1084 C C . LEU A 1 135 ? -13.283 -6.966 0.026 1.00 98.12 135 LEU A C 1
ATOM 1086 O O . LEU A 1 135 ? -13.177 -5.950 0.716 1.00 98.12 135 LEU A O 1
ATOM 1090 N N . PRO A 1 136 ? -12.293 -7.408 -0.773 1.00 97.94 136 PRO A N 1
ATOM 1091 C CA . PRO A 1 136 ? -11.045 -6.682 -0.962 1.00 97.94 136 PRO A CA 1
ATOM 1092 C C . PRO A 1 136 ? -11.219 -5.465 -1.887 1.00 97.94 136 PRO A C 1
ATOM 1094 O O . PRO A 1 136 ? -12.081 -5.460 -2.765 1.00 97.94 136 PRO A O 1
ATOM 1097 N N . MET A 1 137 ? -10.339 -4.471 -1.750 1.00 97.56 137 MET A N 1
ATOM 1098 C CA . MET A 1 137 ? -10.241 -3.321 -2.662 1.00 97.56 137 MET A CA 1
ATOM 1099 C C . MET A 1 137 ? -9.027 -3.449 -3.585 1.00 97.56 137 MET A C 1
ATOM 1101 O O . MET A 1 137 ? -7.937 -3.772 -3.123 1.00 97.56 137 MET A O 1
ATOM 1105 N N . ASN A 1 138 ? -9.202 -3.152 -4.873 1.00 95.19 138 ASN A N 1
ATOM 1106 C CA . ASN A 1 138 ? -8.128 -3.005 -5.866 1.00 95.19 138 ASN A CA 1
ATOM 1107 C C . ASN A 1 138 ? -8.357 -1.682 -6.646 1.00 95.19 138 ASN A C 1
ATOM 1109 O O . ASN A 1 138 ? -8.796 -0.698 -6.056 1.00 95.19 138 ASN A O 1
ATOM 1113 N N . THR A 1 139 ? -8.060 -1.659 -7.946 1.00 81.44 139 THR A N 1
ATOM 1114 C CA . THR A 1 139 ? -8.279 -0.606 -8.939 1.00 81.44 139 THR A CA 1
ATOM 1115 C C . THR A 1 139 ? -7.613 0.732 -8.642 1.00 81.44 139 THR A C 1
ATOM 1117 O O . THR A 1 139 ? -8.167 1.773 -8.977 1.00 81.44 139 THR A O 1
ATOM 1120 N N . GLY A 1 140 ? -6.415 0.711 -8.058 1.00 76.81 140 GLY A N 1
ATOM 1121 C CA . GLY A 1 140 ? -5.559 1.897 -8.024 1.00 76.81 140 GLY A CA 1
ATOM 1122 C C . GLY A 1 140 ? -5.098 2.296 -9.426 1.00 76.81 140 GLY A C 1
ATOM 1123 O O . GLY A 1 140 ? -5.087 1.468 -10.342 1.00 76.81 140 GLY A O 1
ATOM 1124 N N . SER A 1 141 ? -4.720 3.559 -9.596 1.00 80.31 141 SER A N 1
ATOM 1125 C CA . SER A 1 141 ? -4.092 4.058 -10.824 1.00 80.31 141 SER A CA 1
ATOM 1126 C C . SER A 1 141 ? -2.570 4.095 -10.689 1.00 80.31 141 SER A C 1
ATOM 1128 O O . SER A 1 141 ? -2.032 3.857 -9.614 1.00 80.31 141 SER A O 1
ATOM 1130 N N . GLY A 1 142 ? -1.871 4.396 -11.777 1.00 80.62 142 GLY A N 1
ATOM 1131 C CA . GLY A 1 142 ? -0.419 4.533 -11.801 1.00 80.62 142 GLY A CA 1
ATOM 1132 C C . GLY A 1 142 ? 0.043 5.227 -13.080 1.00 80.62 142 GLY A C 1
ATOM 1133 O O . GLY A 1 142 ? -0.729 5.371 -14.032 1.00 80.62 142 GLY A O 1
ATOM 1134 N N . LEU A 1 143 ? 1.290 5.676 -13.086 1.00 81.62 143 LEU A N 1
ATOM 1135 C CA . LEU A 1 143 ? 2.004 6.186 -14.246 1.00 81.62 143 LEU A CA 1
ATOM 1136 C C . LEU A 1 143 ? 2.438 5.041 -15.171 1.00 81.62 143 LEU A C 1
ATOM 1138 O O . LEU A 1 143 ? 2.759 3.931 -14.739 1.00 81.62 143 LEU A O 1
ATOM 1142 N N . TRP A 1 144 ? 2.499 5.336 -16.470 1.00 81.94 144 TRP A N 1
ATOM 1143 C CA . TRP A 1 144 ? 3.064 4.429 -17.465 1.00 81.94 144 TRP A CA 1
ATOM 1144 C C . TRP A 1 144 ? 3.978 5.182 -18.447 1.00 81.94 144 TRP A C 1
ATOM 1146 O O . TRP A 1 144 ? 3.475 6.056 -19.157 1.00 81.94 144 TRP A O 1
ATOM 1156 N N . PRO A 1 145 ? 5.283 4.846 -18.541 1.00 82.56 145 PRO A N 1
ATOM 1157 C CA . PRO A 1 145 ? 6.010 3.874 -17.713 1.00 82.56 145 PRO A CA 1
ATOM 1158 C C . PRO A 1 145 ? 6.011 4.277 -16.224 1.00 82.56 145 PRO A C 1
ATOM 1160 O O . PRO A 1 145 ? 5.807 5.449 -15.904 1.00 82.56 145 PRO A O 1
ATOM 1163 N N . PRO A 1 146 ? 6.214 3.329 -15.294 1.00 83.56 146 PRO A N 1
ATOM 1164 C CA . PRO A 1 146 ? 6.157 3.644 -13.872 1.00 83.56 146 PRO A CA 1
ATOM 1165 C C . PRO A 1 146 ? 7.306 4.572 -13.463 1.00 83.56 146 PRO A C 1
ATOM 1167 O O . PRO A 1 146 ? 8.466 4.316 -13.802 1.00 83.56 146 PRO A O 1
ATOM 1170 N N . GLY A 1 147 ? 7.000 5.599 -12.672 1.00 83.12 147 GLY A N 1
ATOM 1171 C CA . GLY A 1 147 ? 7.991 6.535 -12.134 1.00 83.12 147 GLY A CA 1
ATOM 1172 C C . GLY A 1 147 ? 8.911 5.908 -11.080 1.00 83.12 147 GLY A C 1
ATOM 1173 O O . GLY A 1 147 ? 8.575 4.906 -10.443 1.00 83.12 147 GLY A O 1
ATOM 1174 N N . SER A 1 148 ? 10.100 6.487 -10.901 1.00 87.69 148 SER A N 1
ATOM 1175 C CA . SER A 1 148 ? 10.956 6.192 -9.743 1.00 87.69 148 SER A CA 1
ATOM 1176 C C . SER A 1 148 ? 10.576 7.095 -8.572 1.00 87.69 148 SER A C 1
ATOM 1178 O O . SER A 1 148 ? 10.102 8.210 -8.776 1.00 87.69 148 SER A O 1
ATOM 1180 N N . TYR A 1 149 ? 10.773 6.618 -7.343 1.00 87.88 149 TYR A N 1
ATOM 1181 C CA . TYR A 1 149 ? 10.530 7.452 -6.171 1.00 87.88 149 TYR A CA 1
ATOM 1182 C C . TYR A 1 149 ? 11.679 8.453 -6.018 1.00 87.88 149 TYR A C 1
ATOM 1184 O O . TYR A 1 149 ? 12.772 8.088 -5.580 1.00 87.88 149 TYR A O 1
ATOM 1192 N N . ASP A 1 150 ? 11.428 9.705 -6.396 1.00 84.62 150 ASP A N 1
ATOM 1193 C CA . ASP A 1 150 ? 12.400 10.791 -6.314 1.00 84.62 150 ASP A CA 1
ATOM 1194 C C . ASP A 1 150 ? 11.826 11.979 -5.523 1.00 84.62 150 ASP A C 1
ATOM 1196 O O . ASP A 1 150 ? 11.091 12.802 -6.073 1.00 84.62 150 ASP A O 1
ATOM 1200 N N . PRO A 1 151 ? 12.143 12.099 -4.220 1.00 78.81 151 PRO A N 1
ATOM 1201 C CA . PRO A 1 151 ? 11.682 13.223 -3.409 1.00 78.81 151 PRO A CA 1
ATOM 1202 C C . PRO A 1 151 ? 12.263 14.575 -3.869 1.00 78.81 151 PRO A C 1
ATOM 1204 O O . PRO A 1 151 ? 11.746 15.614 -3.463 1.00 78.81 151 PRO A O 1
ATOM 1207 N N . GLY A 1 152 ? 13.318 14.580 -4.698 1.00 74.25 152 GLY A N 1
ATOM 1208 C CA . GLY A 1 152 ? 13.935 15.781 -5.265 1.00 74.25 152 GLY A CA 1
ATOM 1209 C C . GLY A 1 152 ? 13.368 16.208 -6.623 1.00 74.25 152 GLY A C 1
ATOM 1210 O O . GLY A 1 152 ? 13.576 17.354 -7.020 1.00 74.25 152 GLY A O 1
ATOM 1211 N N . ASN A 1 153 ? 12.629 15.334 -7.314 1.00 64.69 153 ASN A N 1
ATOM 1212 C CA . ASN A 1 153 ? 12.004 15.617 -8.609 1.00 64.69 153 ASN A CA 1
ATOM 1213 C C . ASN A 1 153 ? 10.555 15.088 -8.649 1.00 64.69 153 ASN A C 1
ATOM 1215 O O . ASN A 1 153 ? 10.291 14.015 -9.196 1.00 64.69 153 ASN A O 1
ATOM 1219 N N . PRO A 1 154 ? 9.588 15.836 -8.088 1.00 55.72 154 PRO A N 1
ATOM 1220 C C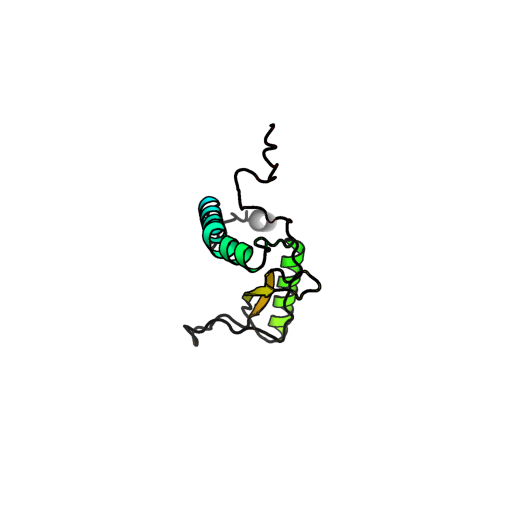A . PRO A 1 154 ? 8.206 15.376 -7.958 1.00 55.72 154 PRO A CA 1
ATOM 1221 C C . PRO A 1 154 ? 7.420 15.328 -9.280 1.00 55.72 154 PRO A C 1
ATOM 1223 O O . PRO A 1 154 ? 6.293 14.837 -9.274 1.00 55.72 154 PRO A O 1
ATOM 1226 N N . TYR A 1 155 ? 7.973 15.834 -10.391 1.00 51.41 155 TYR A N 1
ATOM 1227 C CA . TYR A 1 155 ? 7.265 15.926 -11.676 1.00 51.41 155 TYR A CA 1
ATOM 1228 C C . TYR A 1 155 ? 7.881 15.121 -12.816 1.00 51.41 155 TYR A C 1
ATOM 1230 O O . TYR A 1 155 ? 7.258 15.051 -13.870 1.00 51.41 155 TYR A O 1
ATOM 1238 N N . GLY A 1 156 ? 9.039 14.480 -12.620 1.00 51.22 156 GLY A N 1
ATOM 1239 C CA . GLY A 1 156 ? 9.603 13.561 -13.610 1.00 51.22 156 GLY A CA 1
ATOM 1240 C C . GLY A 1 156 ? 9.651 14.143 -15.024 1.00 51.22 156 GLY A C 1
ATOM 1241 O O . GLY A 1 156 ? 9.347 13.425 -15.974 1.00 51.22 156 GLY A O 1
ATOM 1242 N N . GLU A 1 157 ? 9.972 15.434 -15.173 1.00 46.75 157 GLU A N 1
ATOM 1243 C CA . GLU A 1 157 ? 10.292 15.959 -16.497 1.00 46.75 157 GLU A CA 1
ATOM 1244 C C . GLU A 1 157 ? 11.517 15.182 -16.981 1.00 46.75 157 GLU A C 1
ATOM 1246 O O . GLU A 1 157 ? 12.580 15.233 -16.353 1.00 46.75 157 GLU A O 1
ATOM 1251 N N . GLU A 1 158 ? 11.325 14.387 -18.039 1.00 51.16 158 GLU A N 1
ATOM 1252 C CA . GLU A 1 158 ? 12.417 13.798 -18.801 1.00 51.16 158 GLU A CA 1
ATOM 1253 C C . GLU A 1 158 ? 13.417 14.918 -19.063 1.00 51.16 158 GLU A C 1
ATOM 1255 O O . GLU A 1 158 ? 13.072 15.948 -19.647 1.00 51.16 158 GLU A O 1
ATOM 1260 N N . GLU A 1 159 ? 14.655 14.731 -18.616 1.00 44.72 159 GLU A N 1
ATOM 1261 C CA . GLU A 1 159 ? 15.770 15.497 -19.137 1.00 44.72 159 GLU A CA 1
ATOM 1262 C C . GLU A 1 159 ? 15.784 15.210 -20.641 1.00 44.72 159 GLU A C 1
ATOM 1264 O O . GLU A 1 159 ? 16.251 14.162 -21.091 1.00 44.72 159 GLU A O 1
ATOM 1269 N N . ILE A 1 160 ? 15.144 16.092 -21.415 1.00 39.50 160 ILE A N 1
ATOM 1270 C CA . ILE A 1 160 ? 15.149 16.042 -22.867 1.00 39.50 160 ILE A CA 1
ATOM 1271 C C . ILE A 1 160 ? 16.613 16.231 -23.228 1.00 39.50 160 ILE A C 1
ATOM 1273 O O . ILE A 1 160 ? 17.126 17.351 -23.224 1.00 39.50 160 ILE A O 1
ATOM 1277 N N . ALA A 1 161 ? 17.302 15.118 -23.461 1.00 38.44 161 ALA A N 1
ATOM 1278 C CA . ALA A 1 161 ? 18.642 15.113 -23.996 1.00 38.44 161 ALA A CA 1
ATOM 1279 C C . ALA A 1 161 ? 18.566 15.814 -25.355 1.00 38.44 161 ALA A C 1
ATOM 1281 O O . ALA A 1 161 ? 18.157 15.232 -26.359 1.00 38.44 161 ALA A O 1
ATOM 1282 N N . LEU A 1 162 ? 18.895 17.105 -25.353 1.00 36.25 162 LEU A N 1
ATOM 1283 C CA . LEU A 1 162 ? 19.182 17.877 -26.547 1.00 36.25 162 LEU A CA 1
ATOM 1284 C C . LEU A 1 162 ? 20.439 17.267 -27.170 1.00 36.25 162 LEU A C 1
ATOM 1286 O O . LEU A 1 162 ? 21.558 17.601 -26.780 1.00 36.25 162 LEU A O 1
ATOM 1290 N N . ASN A 1 163 ? 20.223 16.344 -28.104 1.00 40.41 163 ASN A N 1
ATOM 1291 C CA . ASN A 1 163 ? 21.146 16.098 -29.206 1.00 40.41 163 ASN A CA 1
ATOM 1292 C C . ASN A 1 163 ? 20.776 17.022 -30.365 1.00 40.41 163 ASN A C 1
ATOM 1294 O O . ASN A 1 163 ? 19.579 17.040 -30.734 1.00 40.41 163 ASN A O 1
#

Sequence (163 aa):
MKNHLKILGLLVITVALFSFLNKEDKSELPSKTITHEAAKEMQDRYVETRYEIITSQLGPDTREFYWSLEDLEQYLAYVKKESQKQGVKNPGIRIYLGAYGEEKGGKTTLFFSPTKDVISAENKGEAPLNNYDILPMNTGSGLWPPGSYDPGNPYGEEEIALN

pLDDT: mean 82.6, std 16.86, range [36.25, 98.38]

Radius of gyration: 24.6 Å; chains: 1; bounding box: 46×52×76 Å

Secondary structure (DSSP, 8-state):
-HHHHHHHHHHHHHHHHHHHHT--------TT---HHHHHHHHHHHIIIIIHHHHHHH-S-----B--HHHHHHHHHHHHHHHHHTT-SS-EEEEEEEE--GGGTT-EEEEEEEE-----TT-TTPPPPB-TTS--B---B--SSPPP--TT-TT--------

Organism: NCBI:txid287099